Protein AF-A0A382L742-F1 (afdb_monomer)

Radius of gyration: 21.58 Å; Cα contacts (8 Å, |Δi|>4): 205; chains: 1; bounding box: 51×29×72 Å

pLDDT: mean 86.19, std 7.63, range [48.81, 93.75]

Foldseek 3Di:
DDFDKDKDKDKDKAFPVVVVVVLDQADAQFGWDDDDQQKTWGPFAQWPGKIKHWDWDQPDDRIIIIMIMIITTGLQPPCRVVVVVVCSVCVVVSHHDPPDDPDGDGNVNNHVVNVVVVVVVVVVVVVVVVVVVVVVVVVVD

Organism: NCBI:txid408172

Structure (mmCIF, N/CA/C/O backbone):
data_AF-A0A382L742-F1
#
_entry.id   AF-A0A382L742-F1
#
loop_
_atom_site.group_PDB
_atom_site.id
_atom_site.type_symbol
_atom_site.label_atom_id
_atom_site.label_alt_id
_atom_site.label_comp_id
_atom_site.label_asym_id
_atom_site.label_entity_id
_atom_site.label_seq_id
_atom_site.pdbx_PDB_ins_code
_atom_site.Cartn_x
_atom_site.Cartn_y
_atom_site.Cartn_z
_atom_site.occupancy
_atom_site.B_iso_or_equiv
_atom_site.auth_seq_id
_atom_site.auth_comp_id
_atom_site.auth_asym_id
_atom_site.auth_atom_id
_atom_site.pdbx_PDB_model_num
ATOM 1 N N . MET A 1 1 ? 16.560 -7.368 -6.809 1.00 48.81 1 MET A N 1
ATOM 2 C CA . MET A 1 1 ? 17.365 -7.467 -5.572 1.00 48.81 1 MET A CA 1
ATOM 3 C C . MET A 1 1 ? 16.936 -6.501 -4.445 1.00 48.81 1 MET A C 1
ATOM 5 O O . MET A 1 1 ? 17.645 -6.421 -3.457 1.00 48.81 1 MET A O 1
ATOM 9 N N . PHE A 1 2 ? 15.766 -5.830 -4.493 1.00 56.09 2 PHE A N 1
ATOM 10 C CA . PHE A 1 2 ? 15.355 -4.877 -3.431 1.00 56.09 2 PHE A CA 1
ATOM 11 C C . PHE A 1 2 ? 13.880 -4.991 -2.996 1.00 56.09 2 PHE A C 1
ATOM 13 O O . PHE A 1 2 ? 13.205 -3.991 -2.774 1.00 56.09 2 PHE A O 1
ATOM 20 N N . LYS A 1 3 ? 13.355 -6.212 -2.850 1.00 63.56 3 LYS A N 1
ATOM 21 C CA . LYS A 1 3 ? 12.044 -6.432 -2.216 1.00 63.56 3 LYS A CA 1
ATOM 22 C C . LYS A 1 3 ? 12.228 -6.574 -0.703 1.00 63.56 3 LYS A C 1
ATOM 24 O O . LYS A 1 3 ? 12.301 -7.689 -0.197 1.00 63.56 3 LYS A O 1
ATOM 29 N N . ARG A 1 4 ? 12.375 -5.453 0.006 1.00 77.69 4 ARG A N 1
ATOM 30 C CA . ARG A 1 4 ? 12.424 -5.438 1.478 1.00 77.69 4 ARG A CA 1
ATOM 31 C C . ARG A 1 4 ? 11.035 -5.181 2.042 1.00 77.69 4 ARG A C 1
ATOM 33 O O . ARG A 1 4 ? 10.328 -4.307 1.542 1.00 77.69 4 ARG A O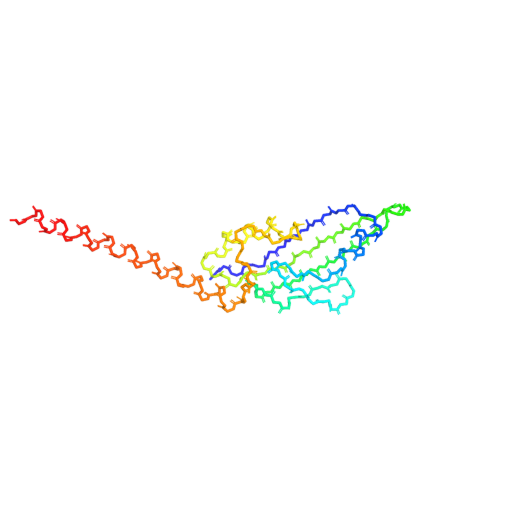 1
ATOM 40 N N . ASP A 1 5 ? 10.681 -5.935 3.075 1.00 86.19 5 ASP A N 1
ATOM 41 C CA . ASP A 1 5 ? 9.520 -5.604 3.893 1.00 86.19 5 ASP A CA 1
ATOM 42 C C . ASP A 1 5 ? 9.803 -4.316 4.647 1.00 86.19 5 ASP A C 1
ATOM 44 O O . ASP A 1 5 ? 10.901 -4.108 5.172 1.00 86.19 5 ASP A O 1
ATOM 48 N N . LYS A 1 6 ? 8.816 -3.429 4.650 1.00 88.56 6 LYS A N 1
ATOM 49 C CA . LYS A 1 6 ? 8.851 -2.197 5.418 1.00 88.56 6 LYS A CA 1
ATOM 50 C C . LYS A 1 6 ? 7.832 -2.276 6.527 1.00 88.56 6 LYS A C 1
ATOM 52 O O . LYS A 1 6 ? 6.724 -2.766 6.331 1.00 88.56 6 LYS A O 1
ATOM 57 N N . TYR A 1 7 ? 8.242 -1.754 7.670 1.00 91.25 7 TYR A N 1
ATOM 58 C CA . TYR A 1 7 ? 7.425 -1.681 8.859 1.00 91.25 7 TYR A CA 1
ATOM 59 C C . TYR A 1 7 ? 7.258 -0.220 9.265 1.00 91.25 7 TYR A C 1
ATOM 61 O O . TYR A 1 7 ? 8.231 0.537 9.291 1.00 91.25 7 TYR A O 1
ATOM 69 N N . LEU A 1 8 ? 6.028 0.180 9.561 1.00 92.06 8 LEU A N 1
ATOM 70 C CA . LEU A 1 8 ? 5.694 1.504 10.071 1.00 92.06 8 LEU A CA 1
ATOM 71 C C . LEU A 1 8 ? 4.771 1.341 11.274 1.00 92.06 8 LEU A C 1
ATOM 73 O O . LEU A 1 8 ? 3.773 0.632 11.200 1.00 92.06 8 LEU A O 1
ATOM 77 N N . LYS A 1 9 ? 5.092 2.020 12.372 1.00 92.62 9 LYS A N 1
ATOM 78 C CA . LYS A 1 9 ? 4.283 2.028 13.589 1.00 92.62 9 LYS A CA 1
ATOM 79 C C . LYS A 1 9 ? 3.878 3.456 13.909 1.00 92.62 9 LYS A C 1
ATOM 81 O O . LYS A 1 9 ? 4.729 4.341 13.953 1.00 92.62 9 LYS A O 1
ATOM 86 N N . ILE A 1 10 ? 2.591 3.670 14.134 1.00 92.25 10 ILE A N 1
ATOM 87 C CA . ILE A 1 10 ? 2.006 4.973 14.434 1.00 92.25 10 ILE A CA 1
ATOM 88 C C . ILE A 1 10 ? 1.221 4.830 15.730 1.00 92.25 10 ILE A C 1
ATOM 90 O O . ILE A 1 10 ? 0.477 3.872 15.901 1.00 92.25 10 ILE A O 1
ATOM 94 N N . THR A 1 11 ? 1.404 5.764 16.655 1.00 91.62 11 THR A N 1
ATOM 95 C CA . THR A 1 11 ? 0.605 5.829 17.884 1.00 91.62 11 THR A CA 1
ATOM 96 C C . THR A 1 11 ? -0.281 7.059 17.811 1.00 91.62 11 THR A C 1
ATOM 98 O O . THR A 1 11 ? 0.202 8.136 17.460 1.00 91.62 11 THR A O 1
ATOM 101 N N . LYS A 1 12 ? -1.565 6.890 18.108 1.00 88.25 12 LYS A N 1
ATOM 102 C CA . LYS A 1 12 ? -2.569 7.952 18.148 1.00 88.25 12 LYS A CA 1
ATOM 103 C C . LYS A 1 12 ? -3.404 7.794 19.408 1.00 88.25 12 LYS A C 1
ATOM 105 O O . LYS A 1 12 ? -3.587 6.681 19.893 1.00 88.25 12 LYS A O 1
ATOM 110 N N . THR A 1 13 ? -3.924 8.903 19.898 1.00 89.75 13 THR A N 1
ATOM 111 C CA . THR A 1 13 ? -4.927 8.915 20.958 1.00 89.75 13 THR A CA 1
ATOM 112 C C . THR A 1 13 ? -6.234 9.340 20.307 1.00 89.75 13 THR A C 1
ATOM 114 O O . THR A 1 13 ? -6.261 10.367 19.630 1.00 89.75 13 THR A O 1
ATOM 117 N N . LEU A 1 14 ? -7.260 8.501 20.409 1.00 88.75 14 LEU A N 1
ATOM 118 C CA . LEU A 1 14 ? -8.551 8.670 19.745 1.00 88.75 14 LEU A CA 1
ATOM 119 C C . LEU A 1 14 ? -9.678 8.454 20.753 1.00 88.75 14 LEU A C 1
ATOM 121 O O . LEU A 1 14 ? -9.524 7.702 21.713 1.00 88.75 14 LEU A O 1
ATOM 125 N N . ASP A 1 15 ? -10.802 9.102 20.505 1.00 89.31 15 ASP A N 1
ATOM 126 C CA . ASP A 1 15 ? -12.082 8.814 21.140 1.00 89.31 15 ASP A CA 1
ATOM 127 C C . ASP A 1 15 ? -12.710 7.527 20.570 1.00 89.31 15 ASP A C 1
ATOM 129 O O . ASP A 1 15 ? -12.180 6.896 19.647 1.00 89.31 15 ASP A O 1
ATOM 133 N N . ASP A 1 16 ? -13.836 7.099 21.140 1.00 85.31 16 ASP A N 1
ATOM 134 C CA . ASP A 1 16 ? -14.539 5.885 20.703 1.00 85.31 16 ASP A CA 1
ATOM 135 C C . ASP A 1 16 ? -15.049 5.992 19.254 1.00 85.31 16 ASP A C 1
ATOM 137 O O . ASP A 1 16 ? -14.984 5.020 18.496 1.00 85.31 16 ASP A O 1
ATOM 141 N N . GLU A 1 17 ? -15.489 7.183 18.836 1.00 87.06 17 GLU A N 1
ATOM 142 C CA . GLU A 1 17 ? -15.945 7.446 17.466 1.00 87.06 17 GLU A CA 1
ATOM 143 C C . GLU A 1 17 ? -14.777 7.401 16.468 1.00 87.06 17 GLU A C 1
ATOM 145 O O . GLU A 1 17 ? -14.844 6.711 15.444 1.00 87.06 17 GLU A O 1
ATOM 150 N N . GLY A 1 18 ? -13.650 8.039 16.795 1.00 84.38 18 GLY A N 1
ATOM 151 C CA . GLY A 1 18 ? -12.426 7.973 16.005 1.00 84.38 18 GLY A CA 1
ATOM 152 C C . GLY A 1 18 ? -11.851 6.560 15.921 1.00 84.38 18 GLY A C 1
ATOM 153 O O . GLY A 1 18 ? -11.327 6.171 14.871 1.00 84.38 18 GLY A O 1
ATOM 154 N N . LEU A 1 19 ? -11.980 5.756 16.982 1.00 86.38 19 LEU A N 1
ATOM 155 C CA . LEU A 1 19 ? -11.607 4.342 16.967 1.00 86.38 19 LEU A CA 1
ATOM 156 C C . LEU A 1 19 ? -12.510 3.527 16.029 1.00 86.38 19 LEU A C 1
ATOM 158 O O . LEU A 1 19 ? -11.998 2.704 15.264 1.00 86.38 19 LEU A O 1
ATOM 162 N N . ALA A 1 20 ? -13.825 3.758 16.057 1.00 86.88 20 ALA A N 1
ATOM 163 C CA . ALA A 1 20 ? -14.770 3.098 15.158 1.00 86.88 20 ALA A CA 1
ATOM 164 C C . ALA A 1 20 ? -14.462 3.422 13.687 1.00 86.88 20 ALA A C 1
ATOM 166 O O . ALA A 1 20 ? -14.309 2.506 12.878 1.00 86.88 20 ALA A O 1
ATOM 167 N N . ALA A 1 21 ? -14.227 4.697 13.362 1.00 87.69 21 ALA A N 1
ATOM 168 C CA . ALA A 1 21 ? -13.809 5.111 12.022 1.00 87.69 21 ALA A CA 1
ATOM 169 C C . ALA A 1 21 ? -12.464 4.481 11.610 1.00 87.69 21 ALA A C 1
ATOM 171 O O . ALA A 1 21 ? -12.246 4.135 10.445 1.00 87.69 21 ALA A O 1
ATOM 172 N N . LEU A 1 22 ? -11.531 4.290 12.551 1.00 87.25 22 LEU A N 1
ATOM 173 C CA . LEU A 1 22 ? -10.235 3.666 12.270 1.00 87.25 22 LEU A CA 1
ATOM 174 C C . LEU A 1 22 ? -10.335 2.169 11.939 1.00 87.25 22 LEU A C 1
ATOM 176 O O . LEU A 1 22 ? -9.510 1.652 11.168 1.00 87.25 22 LEU A O 1
ATOM 180 N N . ARG A 1 23 ? -11.343 1.494 12.497 1.00 88.31 23 ARG A N 1
ATOM 181 C CA . ARG A 1 23 ? -11.660 0.088 12.226 1.00 88.31 23 ARG A CA 1
ATOM 182 C C . ARG A 1 23 ? -12.331 -0.137 10.875 1.00 88.31 23 ARG A C 1
ATOM 184 O O . ARG A 1 23 ? -12.347 -1.259 10.379 1.00 88.31 23 ARG A O 1
ATOM 191 N N . GLU A 1 24 ? -12.826 0.908 10.222 1.00 89.69 24 GLU A N 1
ATOM 192 C CA . GLU A 1 24 ? -13.316 0.744 8.858 1.00 89.69 24 GLU A CA 1
ATOM 193 C C . GLU A 1 24 ? -12.167 0.354 7.907 1.00 89.69 24 GLU A C 1
ATOM 195 O O . GLU A 1 24 ? -11.067 0.934 7.993 1.00 89.69 24 GLU A O 1
ATOM 200 N N . PRO A 1 25 ? -12.388 -0.621 7.001 1.00 88.81 25 PRO A N 1
ATOM 201 C CA . PRO A 1 25 ? -11.414 -0.988 5.983 1.00 88.81 25 PRO A CA 1
ATOM 202 C C . PRO A 1 25 ? -11.069 0.215 5.110 1.00 88.81 25 PRO A C 1
ATOM 204 O O . PRO A 1 25 ? -11.946 0.949 4.648 1.00 88.81 25 PRO A O 1
ATOM 207 N N . ARG A 1 26 ? -9.779 0.429 4.852 1.00 87.56 26 ARG A N 1
ATOM 208 C CA . ARG A 1 26 ? -9.353 1.544 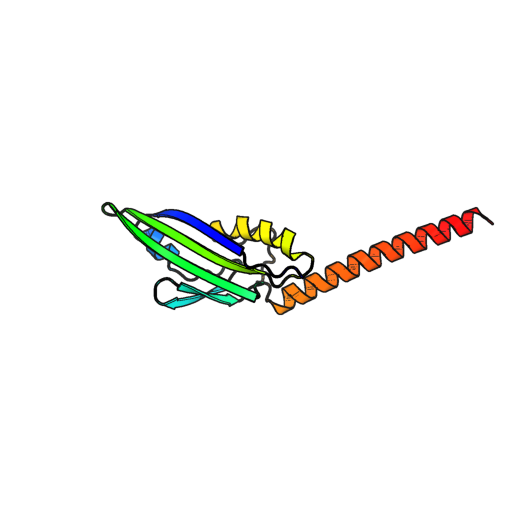4.000 1.00 87.56 26 ARG A CA 1
ATOM 209 C C . ARG A 1 26 ? -9.700 1.280 2.540 1.00 87.56 26 ARG A C 1
ATOM 211 O O . ARG A 1 26 ? -9.594 0.155 2.060 1.00 87.56 26 ARG A O 1
ATOM 218 N N . ASN A 1 27 ? -10.055 2.350 1.831 1.00 87.06 27 ASN A N 1
ATOM 219 C CA . ASN A 1 27 ? -10.297 2.344 0.389 1.00 87.06 27 ASN A CA 1
ATOM 220 C C . ASN A 1 27 ? -9.645 3.566 -0.290 1.00 87.06 27 ASN A C 1
ATOM 222 O O . ASN A 1 27 ? -10.255 4.254 -1.107 1.00 87.06 27 ASN A O 1
ATOM 226 N N . ASP A 1 28 ? -8.387 3.852 0.048 1.00 85.44 28 ASP A N 1
ATOM 227 C CA . ASP A 1 28 ? -7.622 4.998 -0.460 1.00 85.44 28 ASP A CA 1
ATOM 228 C C . ASP A 1 28 ? -6.568 4.554 -1.497 1.00 85.44 28 ASP A C 1
ATOM 230 O O . ASP A 1 28 ? -6.921 4.078 -2.578 1.00 85.44 28 ASP A O 1
ATOM 234 N N . LEU A 1 29 ? -5.279 4.669 -1.174 1.00 84.00 29 LEU A N 1
ATOM 235 C CA . LEU A 1 29 ? -4.164 4.079 -1.916 1.00 84.00 29 LEU A CA 1
ATOM 236 C C . LEU A 1 29 ? -4.189 2.548 -1.877 1.00 84.00 29 LEU A C 1
ATOM 238 O O . LEU A 1 29 ? -3.700 1.901 -2.802 1.00 84.00 29 LEU A O 1
ATOM 242 N N . VAL A 1 30 ? -4.754 1.984 -0.810 1.00 89.06 30 VAL A N 1
ATOM 243 C CA . VAL A 1 30 ? -4.918 0.545 -0.596 1.00 89.06 30 VAL A CA 1
ATOM 244 C C . VAL A 1 30 ? -6.399 0.275 -0.372 1.00 89.06 30 VAL A C 1
ATOM 246 O O . VAL A 1 30 ? -7.049 1.010 0.372 1.00 89.06 30 VAL A O 1
ATOM 249 N N . ALA A 1 31 ? -6.934 -0.758 -1.023 1.00 90.38 31 ALA A N 1
ATOM 250 C CA . ALA A 1 31 ? -8.135 -1.406 -0.514 1.00 90.38 31 ALA A CA 1
ATOM 251 C C . ALA A 1 31 ? -7.714 -2.495 0.453 1.00 90.38 31 ALA A C 1
ATOM 253 O O . ALA A 1 31 ? -6.919 -3.375 0.107 1.00 90.38 31 ALA A O 1
ATOM 254 N N . GLU A 1 32 ? -8.279 -2.423 1.642 1.00 92.56 32 GLU A N 1
ATOM 255 C CA . GLU A 1 32 ? -8.101 -3.410 2.685 1.00 92.56 32 GLU A CA 1
ATOM 256 C C . GLU A 1 32 ? -9.306 -4.337 2.761 1.00 92.56 32 GLU A C 1
ATOM 258 O O . GLU A 1 32 ? -10.448 -3.932 2.539 1.00 92.56 32 GLU A O 1
ATOM 263 N N . LYS A 1 33 ? -9.048 -5.578 3.157 1.00 92.12 33 LYS A N 1
ATOM 264 C CA . LYS A 1 33 ? -10.075 -6.510 3.606 1.00 92.12 33 LYS A CA 1
ATOM 265 C C . LYS A 1 33 ? -9.874 -6.771 5.092 1.00 92.12 33 LYS A C 1
ATOM 267 O O . LYS A 1 33 ? -8.761 -7.065 5.516 1.00 92.12 33 LYS A O 1
ATOM 272 N N . PHE A 1 34 ? -10.945 -6.683 5.874 1.00 92.06 34 PHE A N 1
ATOM 273 C CA . PHE A 1 34 ? -10.918 -7.099 7.273 1.00 92.06 34 PHE A CA 1
ATOM 274 C C . PHE A 1 34 ? -10.852 -8.628 7.362 1.00 92.06 34 PHE A C 1
ATOM 276 O O . PHE A 1 34 ? -11.648 -9.318 6.721 1.00 92.06 34 PHE A O 1
ATOM 283 N N . VAL A 1 35 ? -9.896 -9.144 8.135 1.00 89.44 35 VAL A N 1
ATOM 284 C CA . VAL A 1 35 ? -9.652 -10.592 8.279 1.00 89.44 35 VAL A CA 1
ATOM 285 C C . VAL A 1 35 ? -10.024 -11.098 9.677 1.00 89.44 35 VAL A C 1
ATOM 287 O O . VAL A 1 35 ? -10.313 -12.280 9.836 1.00 89.44 35 VAL A O 1
ATOM 290 N N . GLY A 1 36 ? -10.120 -10.205 10.666 1.00 86.31 36 GLY A N 1
ATOM 291 C CA . GLY A 1 36 ? -10.478 -10.527 12.052 1.00 86.31 36 GLY A CA 1
ATOM 292 C C . GLY A 1 36 ? -9.471 -9.949 13.043 1.00 86.31 36 GLY A C 1
ATOM 293 O O . GLY A 1 36 ? -8.371 -9.578 12.651 1.00 86.31 36 GLY A O 1
ATOM 294 N N . GLU A 1 37 ? -9.839 -9.853 14.324 1.00 86.81 37 GLU A N 1
ATOM 295 C CA . GLU A 1 37 ? -8.936 -9.399 15.404 1.00 86.81 37 GLU A CA 1
ATOM 296 C C . GLU A 1 37 ? -8.201 -8.075 15.113 1.00 86.81 37 GLU A C 1
ATOM 298 O O . GLU A 1 37 ? -7.004 -7.957 15.363 1.00 86.81 37 GLU A O 1
ATOM 303 N N . ASP A 1 38 ? -8.887 -7.078 14.541 1.00 89.44 38 ASP A N 1
ATOM 304 C CA . ASP A 1 38 ? -8.263 -5.792 14.187 1.00 89.44 38 ASP A CA 1
ATOM 305 C C . ASP A 1 38 ? -7.081 -5.918 13.180 1.00 89.44 38 ASP A C 1
ATOM 307 O O . ASP A 1 38 ? -6.230 -5.024 13.075 1.00 89.44 38 ASP A O 1
ATOM 311 N N . LYS A 1 39 ? -7.062 -7.004 12.386 1.00 91.62 39 LYS A N 1
ATOM 312 C CA . LYS A 1 39 ? -6.150 -7.238 11.254 1.00 91.62 39 LYS A CA 1
ATOM 313 C C . LYS A 1 39 ? -6.829 -6.993 9.910 1.00 91.62 39 LYS A C 1
ATOM 315 O O . LYS A 1 39 ? -7.965 -7.413 9.658 1.00 91.62 39 LYS A O 1
ATOM 320 N N . TYR A 1 40 ? -6.078 -6.354 9.022 1.00 92.62 40 TYR A N 1
ATOM 321 C CA . TYR A 1 40 ? -6.498 -5.975 7.682 1.00 92.62 40 TYR A CA 1
ATOM 322 C C . TYR A 1 40 ?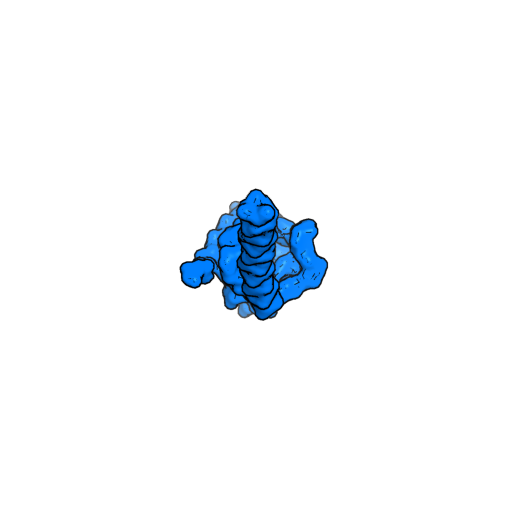 -5.435 -6.406 6.678 1.00 92.62 40 TYR A C 1
ATOM 324 O O . TYR A 1 40 ? -4.256 -6.084 6.833 1.00 92.62 40 TYR A O 1
ATOM 332 N N . GLU A 1 41 ? -5.857 -7.100 5.631 1.00 93.31 41 GLU A N 1
ATOM 333 C CA . GLU A 1 41 ? -4.980 -7.588 4.569 1.00 93.31 41 GLU A CA 1
ATOM 334 C C . GLU A 1 41 ? -5.193 -6.824 3.263 1.00 93.31 41 GLU A C 1
ATOM 336 O O . GLU A 1 41 ? -6.183 -6.108 3.074 1.00 93.31 41 GLU A O 1
ATOM 341 N N . LEU A 1 42 ? -4.243 -6.993 2.343 1.00 92.88 42 LEU A N 1
ATOM 342 C CA . LEU A 1 42 ? -4.326 -6.460 0.990 1.00 92.88 42 LEU A CA 1
ATOM 343 C C . LEU A 1 42 ? -5.528 -7.045 0.236 1.00 92.88 42 LEU A C 1
ATOM 345 O O . LEU A 1 42 ? -5.567 -8.244 -0.027 1.00 92.88 42 LEU A O 1
ATOM 349 N N . LEU A 1 43 ? -6.452 -6.188 -0.199 1.00 90.75 43 LEU A N 1
ATOM 350 C CA . LEU A 1 43 ? -7.444 -6.546 -1.214 1.00 90.75 43 LEU A CA 1
ATOM 351 C C . LEU A 1 43 ? -6.993 -6.091 -2.604 1.00 90.75 43 LEU A C 1
ATOM 353 O O . LEU A 1 43 ? -7.043 -6.864 -3.554 1.00 90.75 43 LEU A O 1
ATOM 357 N N . HIS A 1 44 ? -6.555 -4.835 -2.728 1.00 88.56 44 HIS A N 1
ATOM 358 C CA . HIS A 1 44 ? -6.082 -4.277 -3.997 1.00 88.56 44 HIS A CA 1
ATOM 359 C C . HIS A 1 44 ? -5.108 -3.120 -3.764 1.00 88.56 44 HIS A C 1
ATOM 361 O O . HIS A 1 44 ? -5.335 -2.271 -2.897 1.00 88.56 44 HIS A O 1
ATOM 367 N N . GLY A 1 45 ? -4.058 -3.027 -4.579 1.00 88.62 45 GLY A N 1
ATOM 368 C CA . GLY A 1 45 ? -3.107 -1.917 -4.547 1.00 88.62 45 GLY A CA 1
ATOM 369 C C . GLY A 1 45 ? -1.744 -2.271 -5.148 1.00 88.62 45 GLY A C 1
ATOM 370 O O . GLY A 1 45 ? -1.498 -3.423 -5.491 1.00 88.62 45 GLY A O 1
ATOM 371 N N . PRO A 1 46 ? -0.809 -1.307 -5.218 1.00 86.50 46 PRO A N 1
ATOM 372 C CA . PRO A 1 46 ? 0.506 -1.480 -5.850 1.00 86.50 46 PRO A CA 1
ATOM 373 C C . PRO A 1 46 ? 1.507 -2.295 -4.999 1.00 86.50 46 PRO A C 1
ATOM 375 O O . PRO A 1 46 ? 2.731 -2.142 -5.117 1.00 86.50 46 PRO A O 1
ATOM 378 N N . PHE A 1 47 ? 1.002 -3.137 -4.101 1.00 89.75 47 PHE A N 1
ATOM 379 C CA . PHE A 1 47 ? 1.761 -3.880 -3.103 1.00 89.75 47 PHE A CA 1
ATOM 380 C C . PHE A 1 47 ? 1.749 -5.370 -3.440 1.00 89.75 47 PHE A C 1
ATOM 382 O O . PHE A 1 47 ? 0.768 -5.883 -3.951 1.00 89.75 47 PHE A O 1
ATOM 389 N N . SER A 1 48 ? 2.831 -6.068 -3.104 1.00 87.94 48 SER A N 1
AT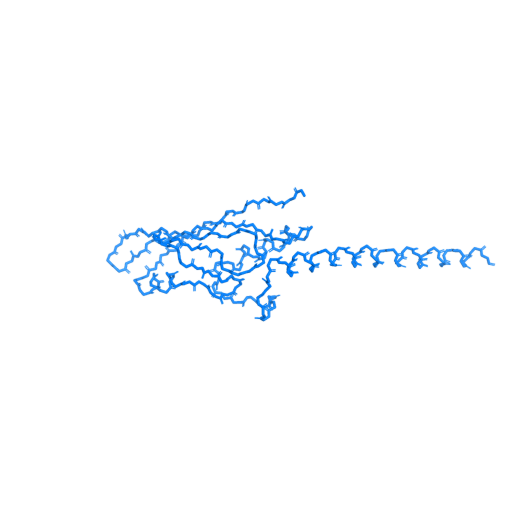OM 390 C CA . SER A 1 48 ? 2.896 -7.541 -3.166 1.00 87.94 48 SER A CA 1
ATOM 391 C C . SER A 1 48 ? 2.486 -8.164 -1.841 1.00 87.94 48 SER A C 1
ATOM 393 O O . SER A 1 48 ? 2.062 -9.312 -1.787 1.00 87.94 48 SER A O 1
ATOM 395 N N . LYS A 1 49 ? 2.682 -7.421 -0.7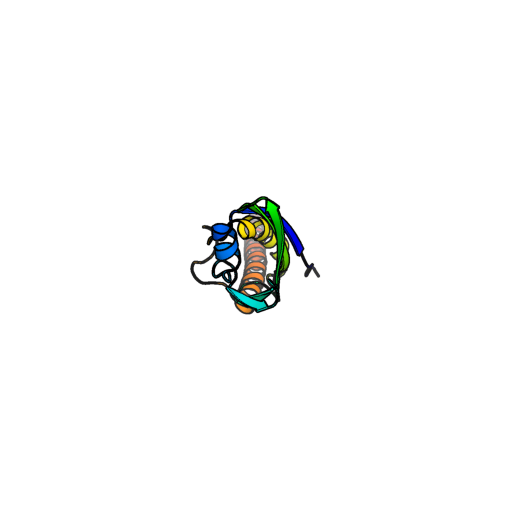49 1.00 89.25 49 LYS A N 1
ATOM 396 C CA . LYS A 1 49 ? 2.237 -7.772 0.595 1.00 89.25 49 LYS A CA 1
ATOM 397 C C . LYS A 1 49 ? 1.815 -6.499 1.303 1.00 89.25 49 LYS A C 1
ATOM 399 O O . LYS A 1 49 ? 2.516 -5.489 1.208 1.00 89.25 49 LYS A O 1
ATOM 404 N N . TYR A 1 50 ? 0.701 -6.560 2.009 1.00 92.50 50 TYR A N 1
ATOM 405 C CA . TYR A 1 50 ? 0.249 -5.499 2.889 1.00 92.50 50 TYR A CA 1
ATOM 406 C C . TYR A 1 50 ? -0.556 -6.117 4.024 1.00 92.50 50 TYR A C 1
ATOM 408 O O . TYR A 1 50 ? -1.463 -6.911 3.780 1.00 92.50 50 TYR A O 1
ATOM 416 N N . GLU A 1 51 ? -0.211 -5.726 5.240 1.00 92.81 51 GLU A N 1
ATOM 417 C CA . GLU A 1 51 ? -0.899 -6.092 6.463 1.00 92.81 51 GLU A CA 1
ATOM 418 C C . GLU A 1 51 ? -0.928 -4.868 7.380 1.00 92.81 51 GLU A C 1
ATOM 420 O O . GLU A 1 51 ? 0.096 -4.204 7.597 1.00 92.81 51 GLU A O 1
ATOM 425 N N . ARG A 1 52 ? -2.107 -4.562 7.912 1.00 93.75 52 ARG A N 1
ATOM 426 C CA . ARG A 1 52 ? -2.311 -3.554 8.949 1.00 93.75 52 ARG A CA 1
ATOM 427 C C . ARG A 1 52 ? -2.889 -4.234 10.179 1.00 93.75 52 ARG A C 1
ATOM 429 O O . ARG A 1 52 ? -3.865 -4.968 10.085 1.00 93.75 52 ARG A O 1
ATOM 436 N N . HIS A 1 53 ? -2.306 -3.941 11.331 1.00 93.25 53 HIS A N 1
ATOM 437 C CA . HIS A 1 53 ? -2.769 -4.401 12.631 1.00 93.25 53 HIS A CA 1
ATOM 438 C C . HIS A 1 53 ? -3.066 -3.193 13.513 1.00 93.25 53 HIS A C 1
ATOM 440 O O . HIS A 1 53 ? -2.247 -2.271 13.601 1.00 93.25 53 HIS A O 1
ATOM 446 N N . ILE A 1 54 ? -4.209 -3.203 14.193 1.00 92.00 54 ILE A N 1
ATOM 447 C CA . ILE A 1 54 ? -4.580 -2.172 15.161 1.00 92.00 54 ILE A CA 1
ATOM 448 C C . ILE A 1 54 ? -4.530 -2.786 16.560 1.00 92.00 54 ILE A C 1
ATOM 450 O O . ILE A 1 54 ? -5.150 -3.805 16.837 1.00 92.00 54 ILE A O 1
ATOM 454 N N . SER A 1 55 ? -3.756 -2.183 17.455 1.00 89.94 55 SER A N 1
ATOM 455 C CA . SER A 1 55 ? -3.737 -2.548 18.871 1.00 89.94 55 SER A CA 1
ATOM 456 C C . SER A 1 55 ? -4.309 -1.402 19.687 1.00 89.94 55 SER A C 1
ATOM 458 O O . SER A 1 55 ? -3.747 -0.306 19.696 1.00 89.94 55 SER A O 1
ATOM 460 N N . VAL A 1 56 ? -5.412 -1.660 20.381 1.00 89.69 56 VAL A N 1
ATOM 461 C CA . VAL A 1 56 ? -6.107 -0.670 21.208 1.00 89.69 56 VAL A CA 1
ATOM 462 C C . VAL A 1 56 ? -5.755 -0.899 22.673 1.00 89.69 56 VAL A C 1
ATOM 464 O O . VAL A 1 56 ? -5.753 -2.035 23.149 1.00 89.69 56 VAL A O 1
ATOM 467 N N . ARG A 1 57 ? -5.434 0.176 23.391 1.00 87.38 57 ARG A N 1
ATOM 468 C CA . ARG A 1 57 ? -5.301 0.187 24.849 1.00 87.38 57 ARG A CA 1
ATOM 469 C C . ARG A 1 57 ? -6.154 1.317 25.405 1.00 87.38 57 ARG A C 1
ATOM 471 O O . ARG A 1 57 ? -5.945 2.466 25.031 1.00 87.38 57 ARG A O 1
ATOM 478 N N . ASN A 1 58 ? -7.071 0.996 26.305 1.00 84.00 58 ASN A N 1
ATOM 479 C CA . ASN A 1 58 ? -7.895 2.004 26.964 1.00 84.00 58 ASN A CA 1
ATOM 480 C C . ASN A 1 58 ? -7.028 2.716 28.012 1.00 84.00 58 ASN A C 1
ATOM 482 O O . ASN A 1 58 ? -6.423 2.049 28.853 1.00 84.00 58 ASN A O 1
ATOM 486 N N . GLU A 1 59 ? -6.906 4.040 27.917 1.00 80.75 59 GLU A N 1
ATOM 487 C CA . GLU A 1 59 ? -6.051 4.846 28.805 1.00 80.75 59 GLU A CA 1
ATOM 488 C C . GLU A 1 59 ? -6.897 5.580 29.856 1.00 80.75 59 GLU A C 1
ATOM 490 O O . GLU A 1 59 ? -6.528 5.604 31.029 1.00 80.75 59 GLU A O 1
ATOM 495 N N . SER A 1 60 ? -8.071 6.088 29.467 1.00 78.56 60 SER A N 1
ATOM 496 C CA . SER A 1 60 ? -9.069 6.673 30.371 1.00 78.56 60 SER A CA 1
ATOM 497 C C . SER A 1 60 ? -10.480 6.583 29.774 1.00 78.56 60 SER A C 1
ATOM 499 O O . SER A 1 60 ? -10.651 6.143 28.639 1.00 78.56 60 SER 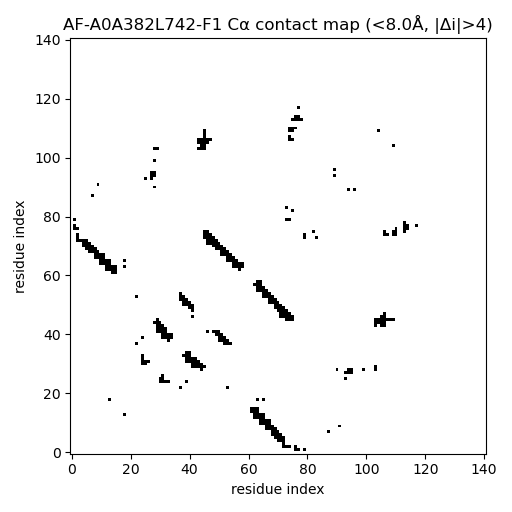A O 1
ATOM 501 N N . GLU A 1 61 ? -11.503 6.983 30.533 1.00 76.62 61 GLU A N 1
ATOM 502 C CA . GLU A 1 61 ? -12.901 6.988 30.078 1.00 76.62 61 GLU A CA 1
ATOM 503 C C . GLU A 1 61 ? -13.053 7.838 28.801 1.00 76.62 61 GLU A C 1
ATOM 505 O O . GLU A 1 61 ? -12.717 9.022 28.791 1.00 76.62 61 GLU A O 1
ATOM 510 N N . GLY A 1 62 ? -13.465 7.204 27.697 1.00 74.38 62 GLY A N 1
ATOM 511 C CA . GLY A 1 62 ? -13.614 7.838 26.381 1.00 74.38 62 GLY A CA 1
ATOM 512 C C . GLY A 1 62 ? -12.311 8.152 25.630 1.00 74.38 62 GLY A C 1
ATOM 513 O O . GLY A 1 62 ? -12.370 8.793 24.582 1.00 74.38 62 GLY A O 1
ATOM 514 N N . VAL A 1 63 ? -11.139 7.727 26.126 1.00 84.81 63 VAL A N 1
ATOM 515 C CA . VAL A 1 63 ? -9.839 7.973 25.475 1.00 84.81 63 VAL A CA 1
ATOM 516 C C . VAL A 1 63 ? -9.060 6.672 25.301 1.00 84.81 63 VAL A C 1
ATOM 518 O O . VAL A 1 63 ? -8.581 6.045 26.254 1.00 84.81 63 VAL A O 1
ATOM 521 N N . ASN A 1 64 ? -8.864 6.306 24.038 1.00 86.12 64 ASN A N 1
ATOM 522 C CA . ASN A 1 64 ? -8.183 5.094 23.622 1.00 86.12 64 ASN A CA 1
ATOM 523 C C . ASN A 1 64 ? -6.833 5.423 22.993 1.00 86.12 64 ASN A C 1
ATOM 525 O O . ASN A 1 64 ? -6.719 6.183 22.027 1.00 86.12 64 ASN A O 1
ATOM 529 N N . ARG A 1 65 ? -5.784 4.777 23.494 1.00 89.25 65 ARG A N 1
ATOM 530 C CA . ARG A 1 65 ? -4.464 4.803 22.881 1.00 89.25 65 ARG A CA 1
ATOM 531 C C . ARG A 1 65 ? -4.369 3.697 21.845 1.00 89.25 65 ARG A C 1
ATOM 533 O O . ARG A 1 65 ? -4.316 2.509 22.166 1.00 89.25 65 ARG A O 1
ATOM 540 N N . VAL A 1 66 ? -4.312 4.099 20.586 1.00 90.50 66 VAL A N 1
ATOM 541 C CA . VAL A 1 66 ? -4.311 3.202 19.438 1.00 90.50 66 VAL A CA 1
ATOM 542 C C . VAL A 1 66 ? -2.929 3.156 18.807 1.00 90.50 66 VAL A C 1
ATOM 544 O O . VAL A 1 66 ? -2.317 4.178 18.495 1.00 90.50 66 VAL A O 1
ATOM 547 N N . VAL A 1 67 ? -2.429 1.945 18.606 1.00 92.06 67 VAL A N 1
ATOM 548 C CA . VAL A 1 67 ? -1.174 1.676 17.915 1.00 92.06 67 VAL A CA 1
ATOM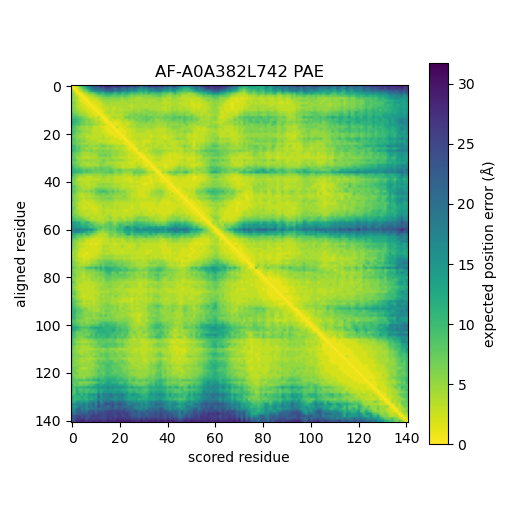 549 C C . VAL A 1 67 ? -1.499 0.992 16.595 1.00 92.06 67 VAL A C 1
ATOM 551 O O . VAL A 1 67 ? -1.938 -0.154 16.575 1.00 92.06 67 VAL A O 1
ATOM 554 N N . GLU A 1 68 ? -1.270 1.696 15.492 1.00 91.75 68 GLU A N 1
ATOM 555 C CA . GLU A 1 68 ? -1.385 1.150 14.143 1.00 91.75 68 GLU A CA 1
ATOM 556 C C . GLU A 1 68 ? -0.015 0.660 13.669 1.00 91.75 68 GLU A C 1
ATOM 558 O O . GLU A 1 68 ? 0.960 1.419 13.631 1.00 91.75 68 GLU A O 1
ATOM 563 N N . SER A 1 69 ? 0.060 -0.606 13.279 1.00 92.94 69 SER A N 1
ATOM 564 C CA . SER A 1 69 ? 1.251 -1.235 12.719 1.00 92.94 69 SER A CA 1
ATOM 565 C C . SER A 1 69 ? 0.989 -1.636 11.275 1.00 92.94 69 SER A C 1
ATOM 567 O O . SER A 1 69 ? 0.007 -2.307 10.985 1.00 92.94 69 SER A O 1
ATOM 569 N N . PHE A 1 70 ? 1.883 -1.240 10.377 1.00 92.75 70 PHE A N 1
ATOM 570 C CA . PHE A 1 70 ? 1.802 -1.514 8.949 1.00 92.75 70 PHE A CA 1
ATOM 571 C C . PHE A 1 70 ? 3.029 -2.304 8.517 1.00 92.75 70 PHE A C 1
ATOM 573 O O . PHE A 1 70 ? 4.151 -1.814 8.658 1.00 92.75 70 PHE A O 1
ATOM 580 N N . SER A 1 71 ? 2.809 -3.469 7.926 1.00 92.00 71 SER A N 1
ATOM 581 C CA . SER A 1 71 ? 3.829 -4.290 7.281 1.00 92.00 71 SER A CA 1
ATOM 582 C C . SER A 1 71 ? 3.515 -4.358 5.797 1.00 92.00 71 SER A C 1
ATOM 584 O O . SER A 1 71 ? 2.435 -4.788 5.407 1.00 92.00 71 SER A O 1
ATOM 586 N N . TRP A 1 72 ? 4.424 -3.909 4.940 1.00 91.81 72 TRP A N 1
ATOM 587 C CA . TRP A 1 72 ? 4.123 -3.832 3.513 1.00 91.81 72 TRP A CA 1
ATOM 588 C C . TRP A 1 72 ? 5.349 -3.972 2.624 1.00 91.81 72 TRP A C 1
ATOM 590 O O . TRP A 1 72 ? 6.486 -3.692 3.011 1.00 91.81 72 TRP A O 1
ATOM 600 N N . ARG A 1 73 ? 5.095 -4.386 1.384 1.00 89.69 73 ARG A N 1
ATOM 601 C CA . ARG A 1 73 ? 6.100 -4.588 0.347 1.00 89.69 73 AR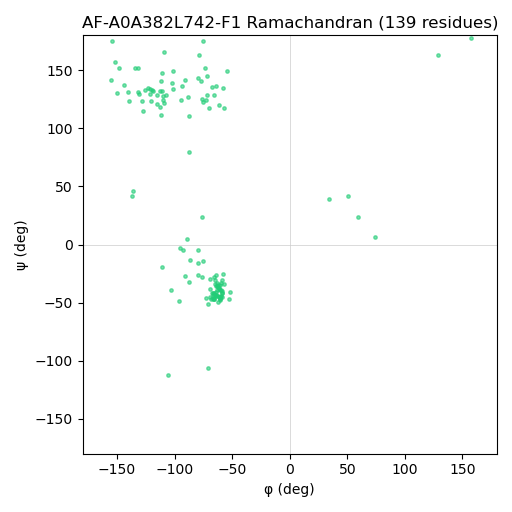G A CA 1
ATOM 602 C C . ARG A 1 73 ? 5.576 -4.100 -0.989 1.00 89.69 73 ARG A C 1
ATOM 604 O O . ARG A 1 73 ? 4.551 -4.569 -1.474 1.00 89.69 73 ARG A O 1
ATOM 611 N N . LEU A 1 74 ? 6.312 -3.189 -1.611 1.00 89.06 74 LEU A N 1
ATOM 612 C CA . LEU A 1 74 ? 5.927 -2.613 -2.894 1.00 89.06 74 LEU A CA 1
ATOM 613 C C . LEU A 1 74 ? 6.266 -3.547 -4.064 1.00 89.06 74 LEU A C 1
ATOM 615 O O . LEU A 1 74 ? 7.309 -4.206 -4.046 1.00 89.06 74 LEU A O 1
ATOM 619 N N . SER A 1 75 ? 5.411 -3.578 -5.088 1.00 87.38 75 SER A N 1
ATOM 620 C CA . SER A 1 75 ? 5.635 -4.389 -6.300 1.00 87.38 75 SER A CA 1
ATOM 621 C C . SER A 1 75 ? 6.350 -3.645 -7.425 1.00 87.38 75 SER A C 1
ATOM 623 O O . SER A 1 75 ? 6.723 -4.252 -8.430 1.00 87.38 75 SER A O 1
ATOM 625 N N . ILE A 1 76 ? 6.607 -2.350 -7.234 1.00 85.06 76 ILE A N 1
ATOM 626 C CA . ILE A 1 76 ? 7.389 -1.527 -8.157 1.00 85.06 76 ILE A CA 1
ATOM 627 C C . ILE A 1 76 ? 8.874 -1.924 -8.043 1.00 85.06 76 ILE A C 1
ATOM 629 O O . ILE A 1 76 ? 9.408 -1.887 -6.934 1.00 85.06 76 ILE A O 1
ATOM 633 N N . PRO A 1 77 ? 9.550 -2.303 -9.146 1.00 80.75 77 PRO A N 1
ATOM 634 C CA . PRO A 1 77 ? 10.927 -2.798 -9.126 1.00 80.75 77 PRO A CA 1
ATOM 635 C C . PRO A 1 77 ? 11.965 -1.701 -8.808 1.00 80.75 77 PRO A C 1
ATOM 637 O O . PRO A 1 77 ? 12.098 -1.301 -7.656 1.00 80.75 77 PRO A O 1
ATOM 640 N N . PHE A 1 78 ? 12.742 -1.222 -9.782 1.00 80.88 78 PHE A N 1
ATOM 641 C CA . PHE A 1 78 ? 13.899 -0.339 -9.548 1.00 80.88 78 PHE A CA 1
ATOM 642 C C . PHE A 1 78 ? 13.529 0.977 -8.845 1.00 80.88 78 PHE A C 1
ATOM 644 O O . PHE A 1 78 ? 14.260 1.464 -7.987 1.00 80.88 78 PHE A O 1
ATOM 651 N N . TRP A 1 79 ? 12.333 1.488 -9.128 1.00 84.06 79 TRP A N 1
ATOM 652 C CA . TRP A 1 79 ? 11.793 2.712 -8.537 1.00 84.06 79 TRP A CA 1
ATOM 653 C C . TRP A 1 79 ? 11.218 2.527 -7.127 1.00 84.06 79 TRP A C 1
ATOM 655 O O . TRP A 1 79 ? 10.817 3.500 -6.485 1.00 84.06 79 TRP A O 1
ATOM 665 N N . GLY A 1 80 ? 11.168 1.291 -6.621 1.00 82.62 80 GLY A N 1
ATOM 666 C CA . GLY A 1 80 ? 10.485 0.958 -5.377 1.00 82.62 80 GLY A CA 1
ATOM 667 C C . GLY A 1 80 ? 11.004 1.724 -4.161 1.00 82.62 80 GLY A C 1
ATOM 668 O O . GLY A 1 80 ? 10.221 2.033 -3.270 1.00 82.62 80 GLY A O 1
ATOM 669 N N . ILE A 1 81 ? 12.287 2.100 -4.126 1.00 84.81 81 ILE A N 1
ATOM 670 C CA . ILE A 1 81 ? 12.861 2.840 -2.992 1.00 84.81 81 ILE A CA 1
ATOM 671 C C . ILE A 1 81 ? 12.275 4.256 -2.861 1.00 84.81 81 ILE A C 1
ATOM 673 O O . ILE A 1 81 ? 11.915 4.660 -1.753 1.00 84.81 81 ILE A O 1
ATOM 677 N N . PHE A 1 82 ? 12.089 4.956 -3.985 1.00 85.81 82 PHE A N 1
ATOM 678 C CA . PHE A 1 82 ? 11.542 6.313 -4.041 1.00 85.81 82 PHE A CA 1
ATOM 679 C C . PHE A 1 82 ? 10.052 6.320 -3.710 1.00 85.81 82 PHE A C 1
ATOM 681 O O . PHE A 1 82 ? 9.608 7.021 -2.798 1.00 85.81 82 PHE A O 1
ATOM 688 N N . PHE A 1 83 ? 9.280 5.466 -4.387 1.00 85.19 83 PHE A N 1
ATOM 689 C CA . PHE A 1 83 ? 7.841 5.363 -4.143 1.00 85.19 83 PHE A CA 1
ATOM 690 C C . PHE A 1 83 ? 7.528 4.882 -2.733 1.00 85.19 83 PHE A C 1
ATOM 692 O O . PHE A 1 83 ? 6.555 5.314 -2.122 1.00 85.19 83 PHE A O 1
ATOM 699 N N . SER A 1 84 ? 8.381 4.032 -2.171 1.00 86.69 84 SER A N 1
ATOM 700 C CA . SER A 1 84 ? 8.200 3.555 -0.813 1.00 86.69 84 SER A CA 1
ATOM 701 C C . SER A 1 84 ? 8.317 4.679 0.232 1.00 86.69 84 SER A C 1
ATOM 703 O O . SER A 1 84 ? 7.589 4.676 1.224 1.00 86.69 84 SER A O 1
ATOM 705 N N . PHE A 1 85 ? 9.163 5.686 0.013 1.00 87.81 85 PHE A N 1
ATOM 706 C CA . PHE A 1 85 ? 9.186 6.865 0.883 1.00 87.81 85 PHE A CA 1
ATOM 707 C C . PHE A 1 85 ? 7.880 7.675 0.787 1.00 87.81 85 PHE A C 1
ATOM 709 O O . PHE A 1 85 ? 7.273 7.995 1.811 1.00 87.81 85 PHE A O 1
ATOM 716 N N . LEU A 1 86 ? 7.405 7.943 -0.434 1.00 87.94 86 LEU A N 1
ATOM 717 C CA . LEU A 1 86 ? 6.155 8.680 -0.669 1.00 87.94 86 LEU A CA 1
ATOM 718 C C . LEU A 1 86 ? 4.947 7.977 -0.038 1.00 87.94 86 LEU A C 1
ATOM 720 O O . LEU A 1 86 ? 4.137 8.612 0.640 1.00 87.94 86 LEU A O 1
ATOM 724 N N . ILE A 1 87 ? 4.867 6.657 -0.201 1.00 88.44 87 ILE A N 1
ATOM 725 C CA . ILE A 1 87 ? 3.815 5.819 0.380 1.00 88.44 87 ILE A CA 1
ATOM 726 C C . ILE A 1 87 ? 3.893 5.820 1.904 1.00 88.44 87 ILE A C 1
ATOM 728 O O . ILE A 1 87 ? 2.870 6.010 2.554 1.00 88.44 87 ILE A O 1
ATOM 732 N N . GLY A 1 88 ? 5.087 5.685 2.490 1.00 86.94 88 GLY A N 1
ATOM 733 C CA . GLY A 1 88 ? 5.265 5.753 3.944 1.00 86.94 88 GLY A CA 1
ATOM 734 C C . GLY A 1 88 ? 4.745 7.062 4.549 1.00 86.94 88 GLY A C 1
ATOM 735 O O . GLY A 1 88 ? 4.184 7.052 5.641 1.00 86.94 88 GLY A O 1
ATOM 736 N N . LYS A 1 89 ? 4.854 8.178 3.816 1.00 87.31 89 LYS A N 1
ATOM 737 C CA . LYS A 1 89 ? 4.316 9.487 4.221 1.00 87.31 89 LYS A CA 1
ATOM 738 C C . LYS A 1 89 ? 2.809 9.636 3.976 1.00 87.31 89 LYS A C 1
ATOM 740 O O . LYS A 1 89 ? 2.160 10.430 4.657 1.00 87.31 89 LYS A O 1
ATOM 745 N N . ALA A 1 90 ? 2.251 8.901 3.016 1.00 87.81 90 ALA A N 1
ATOM 746 C CA . ALA A 1 90 ? 0.830 8.950 2.676 1.00 87.81 90 ALA A CA 1
ATOM 747 C C . ALA A 1 90 ? -0.027 7.979 3.509 1.00 87.81 90 ALA A C 1
ATOM 749 O O . ALA A 1 90 ? -1.160 8.312 3.850 1.00 87.81 90 ALA A O 1
ATOM 750 N N . LEU A 1 91 ? 0.519 6.823 3.908 1.00 86.31 91 LEU A N 1
ATOM 751 C CA . LEU A 1 91 ? -0.169 5.818 4.728 1.00 86.31 91 LEU A CA 1
ATOM 752 C C . LEU A 1 91 ? -0.800 6.390 6.013 1.00 86.31 91 LEU A C 1
ATOM 754 O O . LEU A 1 91 ? -1.938 6.023 6.297 1.00 86.31 91 LEU A O 1
ATOM 758 N N . PRO A 1 92 ? -0.177 7.315 6.767 1.00 86.00 92 PRO A N 1
ATOM 759 C CA . PRO A 1 92 ? -0.816 7.919 7.937 1.00 86.00 92 PRO A CA 1
ATOM 760 C C . PRO A 1 92 ? -2.066 8.758 7.625 1.00 86.00 92 PRO A C 1
ATOM 762 O O . PRO A 1 92 ? -2.915 8.913 8.500 1.00 86.00 92 PRO A O 1
ATOM 765 N N . LYS A 1 93 ? -2.173 9.323 6.412 1.00 83.94 93 LYS A N 1
ATOM 766 C CA . LYS A 1 93 ? -3.103 10.417 6.086 1.00 83.94 93 LYS A CA 1
ATOM 767 C C . LYS A 1 93 ? -4.493 9.983 5.602 1.00 83.94 93 LYS A C 1
ATOM 769 O O . LYS A 1 93 ? -5.254 10.867 5.228 1.00 83.94 93 LYS A O 1
ATOM 774 N N . ARG A 1 94 ? -4.821 8.679 5.594 1.00 83.81 94 ARG A N 1
ATOM 775 C CA . ARG A 1 94 ? -6.134 8.092 5.200 1.00 83.81 94 ARG A CA 1
ATOM 776 C C . ARG A 1 94 ? -6.872 8.829 4.062 1.00 83.81 94 ARG A C 1
ATOM 778 O O . ARG A 1 94 ? -8.081 9.005 4.097 1.00 83.81 94 ARG A O 1
ATOM 785 N N . SER A 1 95 ? -6.131 9.298 3.062 1.00 83.50 95 SER A N 1
ATOM 786 C CA . SER A 1 95 ? -6.638 10.123 1.965 1.00 83.50 95 SER A CA 1
ATOM 787 C C . SER A 1 95 ? -5.839 9.839 0.702 1.00 83.50 95 SER A C 1
ATOM 789 O O . SER A 1 95 ? -4.667 9.452 0.764 1.00 83.50 95 SER A O 1
ATOM 791 N N . LYS A 1 96 ? -6.477 10.021 -0.459 1.00 83.50 96 LYS A N 1
ATOM 792 C CA . LYS A 1 96 ? -5.796 9.912 -1.750 1.00 83.50 96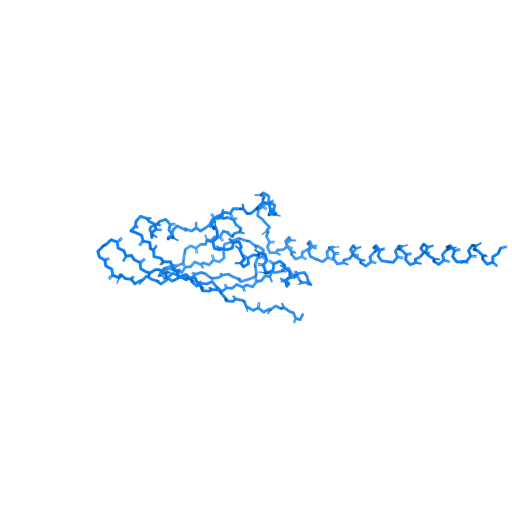 LYS A CA 1
ATOM 793 C C . LYS A 1 96 ? -4.842 11.106 -1.902 1.00 83.50 96 LYS A C 1
ATOM 795 O O . LYS A 1 96 ? -5.306 12.246 -1.898 1.00 83.50 96 LYS A O 1
ATOM 800 N N . PRO A 1 97 ? -3.520 10.890 -2.006 1.00 84.81 97 PRO A N 1
ATOM 801 C CA . PRO A 1 97 ? -2.592 11.988 -2.210 1.00 84.81 97 PRO A CA 1
ATOM 802 C C . PRO A 1 97 ? -2.698 12.515 -3.644 1.00 84.81 97 PRO A C 1
ATOM 804 O O . PRO A 1 97 ? -2.975 11.757 -4.569 1.00 84.81 97 PRO A O 1
ATOM 807 N N . TRP A 1 98 ? -2.390 13.798 -3.832 1.00 85.75 98 TRP A N 1
ATOM 808 C CA . TRP A 1 98 ? -2.492 14.496 -5.123 1.00 85.75 98 TRP A CA 1
ATOM 809 C C . TRP A 1 98 ? -1.657 13.877 -6.258 1.00 85.75 98 TRP A C 1
ATOM 811 O O . TRP A 1 98 ? -1.978 14.062 -7.424 1.00 85.75 98 TRP A O 1
ATOM 821 N N . TRP A 1 99 ? -0.581 13.160 -5.921 1.00 84.12 99 TRP A N 1
ATOM 822 C CA . TRP A 1 99 ? 0.307 12.509 -6.888 1.00 84.12 99 TRP A CA 1
ATOM 823 C C . TRP A 1 99 ? -0.164 11.109 -7.300 1.00 84.12 99 TRP A C 1
ATOM 825 O O . TRP A 1 99 ? 0.383 10.536 -8.241 1.00 84.12 99 TRP A O 1
ATOM 835 N N . SER A 1 100 ? -1.120 10.517 -6.577 1.00 82.44 100 SER A N 1
ATOM 836 C CA . SER A 1 100 ? -1.641 9.198 -6.931 1.00 82.44 100 SER A CA 1
ATOM 837 C C . SER A 1 100 ? -2.609 9.321 -8.101 1.00 82.44 100 SER A C 1
ATOM 839 O O . SER A 1 100 ? -3.441 10.230 -8.096 1.00 82.44 100 SER A O 1
ATOM 841 N N . PRO A 1 101 ? -2.587 8.373 -9.053 1.00 80.56 101 PRO A N 1
ATOM 842 C CA . PRO A 1 101 ? -3.641 8.272 -10.048 1.00 80.56 101 PRO A CA 1
ATOM 843 C C . PRO A 1 101 ? -5.026 8.166 -9.377 1.00 80.56 101 PRO A C 1
ATOM 845 O O . PRO A 1 101 ? -5.127 7.634 -8.262 1.00 80.56 101 PRO A O 1
ATOM 848 N N . PRO A 1 102 ? -6.089 8.675 -10.030 1.00 78.50 102 PRO A N 1
ATOM 849 C CA . PRO A 1 102 ? -7.448 8.636 -9.489 1.00 78.50 102 PRO A CA 1
ATOM 850 C C . PRO A 1 102 ? -7.962 7.200 -9.327 1.00 78.50 102 PRO A C 1
ATOM 852 O O . PRO A 1 102 ? -8.653 6.904 -8.340 1.00 78.50 102 PRO A O 1
ATOM 855 N N . ASP A 1 103 ? -7.572 6.329 -10.264 1.00 83.19 103 ASP A N 1
ATOM 856 C CA . ASP A 1 103 ? -7.802 4.891 -10.208 1.00 83.19 103 ASP A CA 1
ATOM 857 C C . ASP A 1 103 ? -6.630 4.160 -9.538 1.00 83.19 103 ASP A C 1
ATOM 859 O O . ASP A 1 103 ? -5.460 4.529 -9.692 1.00 83.19 103 ASP A O 1
ATOM 863 N N . ARG A 1 104 ? -6.935 3.132 -8.745 1.00 85.38 104 ARG A N 1
ATOM 864 C CA . ARG A 1 104 ? -5.925 2.455 -7.928 1.00 85.38 104 ARG A CA 1
ATOM 865 C C . ARG A 1 104 ? -5.078 1.543 -8.805 1.00 85.38 104 ARG A C 1
ATOM 867 O O . ARG A 1 104 ? -5.581 0.619 -9.430 1.00 85.38 104 ARG A O 1
ATOM 874 N N . LEU A 1 105 ? -3.763 1.736 -8.759 1.00 83.62 105 LEU A N 1
ATOM 875 C CA . LEU A 1 105 ? -2.831 0.830 -9.423 1.00 83.62 105 LEU A CA 1
ATOM 876 C C . LEU A 1 105 ? -2.870 -0.559 -8.778 1.00 83.62 105 LEU A C 1
ATOM 878 O O . LEU A 1 105 ? -2.717 -0.688 -7.564 1.00 83.62 105 LEU A O 1
ATOM 882 N N . ASP A 1 106 ? -3.035 -1.582 -9.608 1.00 85.56 106 ASP A N 1
ATOM 883 C CA . ASP A 1 106 ? -2.862 -2.979 -9.219 1.00 85.56 106 ASP A CA 1
ATOM 884 C C . ASP A 1 106 ? -1.370 -3.369 -9.172 1.00 85.56 106 ASP A C 1
ATOM 886 O O . ASP A 1 106 ? -0.513 -2.690 -9.755 1.00 85.56 106 ASP A O 1
ATOM 890 N N . GLU A 1 107 ? -1.043 -4.484 -8.516 1.00 86.69 107 GLU A N 1
ATOM 891 C CA . GLU A 1 107 ? 0.314 -5.031 -8.422 1.00 86.69 107 GLU A CA 1
ATOM 892 C C . GLU A 1 107 ? 0.948 -5.192 -9.813 1.00 86.69 107 GLU A C 1
ATOM 894 O O . GLU A 1 107 ? 2.099 -4.786 -10.038 1.00 86.69 107 GLU A O 1
ATOM 899 N N . ARG A 1 108 ? 0.201 -5.763 -10.765 1.00 87.12 108 ARG A N 1
ATOM 900 C CA . ARG A 1 108 ? 0.707 -6.015 -12.118 1.00 87.12 108 ARG A CA 1
ATOM 901 C C . ARG A 1 108 ? 0.974 -4.713 -12.862 1.00 87.12 108 ARG A C 1
ATOM 903 O O . ARG A 1 108 ? 2.052 -4.558 -13.439 1.00 87.12 108 ARG A O 1
ATOM 910 N N . SER A 1 109 ? 0.030 -3.777 -12.819 1.00 87.06 109 SER A N 1
ATOM 911 C CA . SER A 1 109 ? 0.156 -2.468 -13.466 1.00 87.06 109 SER A CA 1
ATOM 912 C C . SER A 1 109 ? 1.341 -1.690 -12.901 1.00 87.06 109 SER A C 1
ATOM 914 O O . SER A 1 109 ? 2.172 -1.198 -13.661 1.00 87.06 109 SER A O 1
ATOM 916 N N . ALA A 1 110 ? 1.503 -1.669 -11.576 1.00 87.62 110 ALA A N 1
ATOM 917 C CA . ALA A 1 110 ? 2.635 -1.028 -10.912 1.00 87.62 110 ALA A CA 1
ATOM 918 C C . ALA A 1 110 ? 3.986 -1.631 -11.344 1.00 87.62 110 ALA A C 1
ATOM 920 O O . ALA A 1 110 ? 4.962 -0.905 -11.564 1.00 87.62 110 ALA A O 1
ATOM 921 N N . ARG A 1 111 ? 4.049 -2.957 -11.520 1.00 88.25 111 ARG A N 1
ATOM 922 C CA . ARG A 1 111 ? 5.253 -3.644 -12.007 1.00 88.25 111 ARG A CA 1
ATOM 923 C C . ARG A 1 111 ? 5.558 -3.317 -13.468 1.00 88.25 111 ARG A C 1
ATOM 925 O O . ARG A 1 111 ? 6.712 -3.024 -13.775 1.00 88.25 111 ARG A O 1
ATOM 932 N N . ILE A 1 112 ? 4.557 -3.374 -14.347 1.00 90.88 112 ILE A N 1
ATOM 933 C CA . ILE A 1 112 ? 4.717 -3.086 -15.781 1.00 90.88 112 ILE A CA 1
ATOM 934 C C . ILE A 1 112 ? 5.157 -1.637 -15.978 1.00 90.88 112 ILE A C 1
ATOM 936 O O . ILE A 1 112 ? 6.165 -1.401 -16.637 1.00 90.88 112 ILE A O 1
ATOM 940 N N . LEU A 1 113 ? 4.474 -0.682 -15.341 1.00 89.62 113 LEU A N 1
ATOM 941 C CA . LEU A 1 113 ? 4.828 0.737 -15.414 1.00 89.62 113 LEU A CA 1
ATOM 942 C C . LEU A 1 113 ? 6.253 0.992 -14.916 1.00 89.62 113 LEU A C 1
ATOM 944 O O . LEU A 1 113 ? 7.005 1.720 -15.554 1.00 89.62 113 LEU A O 1
ATOM 948 N N . GLY A 1 114 ? 6.661 0.342 -13.822 1.00 87.50 114 GLY A N 1
ATOM 949 C CA . GLY A 1 114 ? 8.028 0.459 -13.320 1.00 87.50 114 GLY A CA 1
ATOM 950 C C . GLY A 1 114 ? 9.089 -0.064 -14.298 1.00 87.50 114 GLY A C 1
ATOM 951 O O . GLY A 1 114 ? 10.165 0.522 -14.385 1.00 87.50 114 GLY A O 1
ATOM 952 N N . ILE A 1 115 ? 8.802 -1.141 -15.038 1.00 91.12 115 ILE A N 1
ATOM 953 C CA . ILE A 1 115 ? 9.710 -1.680 -16.065 1.00 91.12 115 ILE A CA 1
ATOM 954 C C . ILE A 1 115 ? 9.742 -0.763 -17.290 1.00 91.12 115 ILE A C 1
ATOM 956 O O . ILE A 1 115 ? 10.826 -0.433 -17.763 1.00 91.12 115 ILE A O 1
ATOM 960 N N . LEU A 1 116 ? 8.580 -0.312 -17.768 1.00 92.94 116 LEU A N 1
ATOM 961 C CA . LEU A 1 116 ? 8.482 0.606 -18.906 1.00 92.94 116 LEU A CA 1
ATOM 962 C C . LEU A 1 116 ? 9.226 1.915 -18.642 1.00 92.94 116 LEU A C 1
ATOM 964 O O . LEU A 1 116 ? 9.971 2.375 -19.501 1.00 92.94 116 LEU A O 1
ATOM 968 N N . ALA A 1 117 ? 9.103 2.466 -17.434 1.00 90.19 117 ALA A N 1
ATOM 969 C CA . ALA A 1 117 ? 9.854 3.648 -17.028 1.00 90.19 117 ALA A CA 1
ATOM 970 C C . ALA A 1 117 ? 11.375 3.413 -17.078 1.00 90.19 117 ALA A C 1
ATOM 972 O O . ALA A 1 117 ? 12.118 4.288 -17.508 1.00 90.19 117 ALA A O 1
ATOM 973 N N . CYS A 1 118 ? 11.860 2.229 -16.687 1.00 91.94 118 CYS A N 1
ATOM 974 C CA . CYS A 1 118 ? 13.282 1.902 -16.830 1.00 91.94 118 CYS A CA 1
ATOM 975 C C . CYS A 1 118 ? 13.717 1.818 -18.294 1.00 91.94 118 CYS A C 1
ATOM 977 O O . CYS A 1 118 ? 14.785 2.322 -18.629 1.00 91.94 118 CYS A O 1
ATOM 979 N N . ILE A 1 119 ? 12.900 1.205 -19.154 1.00 93.25 119 ILE A N 1
ATOM 980 C CA . ILE A 1 119 ? 13.189 1.114 -20.590 1.00 93.25 119 ILE A CA 1
ATOM 981 C C . ILE A 1 119 ? 13.253 2.516 -21.202 1.00 93.25 119 ILE A C 1
ATOM 983 O O . ILE A 1 119 ? 14.207 2.802 -21.913 1.00 93.25 119 ILE A O 1
ATOM 987 N N . GLN A 1 120 ? 12.318 3.411 -20.866 1.00 93.62 120 GLN A N 1
ATOM 988 C CA . GLN A 1 120 ? 12.336 4.791 -21.363 1.00 93.62 120 GLN A CA 1
ATOM 989 C C . GLN A 1 120 ? 13.585 5.571 -20.948 1.00 93.62 120 GLN A C 1
ATOM 991 O O . GLN A 1 120 ? 14.108 6.347 -21.740 1.00 93.62 120 GLN A O 1
ATOM 996 N N . VAL A 1 121 ? 14.089 5.370 -19.727 1.00 93.00 121 VAL A N 1
ATOM 997 C CA . VAL A 1 121 ? 15.337 6.018 -19.294 1.00 93.00 121 VAL A CA 1
ATOM 998 C C . VAL A 1 121 ? 16.524 5.538 -20.133 1.00 93.00 121 VAL A C 1
ATOM 1000 O O . VAL A 1 121 ? 17.364 6.348 -20.520 1.00 93.00 121 VAL A O 1
ATOM 1003 N N . ILE A 1 122 ? 16.587 4.238 -20.434 1.00 93.69 122 ILE A N 1
ATOM 1004 C CA . ILE A 1 122 ? 17.645 3.665 -21.277 1.00 93.69 122 ILE A CA 1
ATOM 1005 C C . ILE A 1 122 ? 17.522 4.178 -22.716 1.00 93.69 122 ILE A C 1
ATOM 1007 O O . ILE A 1 122 ? 18.517 4.605 -23.293 1.00 93.69 122 ILE A O 1
ATOM 1011 N N . ASP A 1 123 ? 16.313 4.171 -23.272 1.00 93.25 123 ASP A N 1
ATOM 1012 C CA . ASP A 1 123 ? 16.023 4.631 -24.632 1.00 93.25 123 ASP A CA 1
ATOM 1013 C C . ASP A 1 123 ? 16.381 6.114 -24.820 1.00 93.25 123 ASP A C 1
ATOM 1015 O O . ASP A 1 123 ? 17.128 6.474 -25.729 1.00 93.25 123 ASP A O 1
ATOM 1019 N N . GLY A 1 124 ? 15.962 6.970 -23.881 1.00 92.38 124 GLY A N 1
ATOM 1020 C CA . GLY A 1 124 ? 16.314 8.390 -23.889 1.00 92.38 124 GLY A CA 1
ATOM 1021 C C . GLY A 1 124 ? 17.823 8.634 -23.788 1.00 92.38 124 GLY A C 1
ATOM 1022 O O . GLY A 1 124 ? 18.357 9.507 -24.474 1.00 92.38 124 GLY A O 1
ATOM 1023 N N . TYR A 1 125 ? 18.535 7.838 -22.984 1.00 93.25 125 TYR A N 1
ATOM 1024 C CA . TYR A 1 125 ? 19.993 7.915 -22.901 1.00 93.25 125 TYR A CA 1
ATOM 1025 C C . TYR A 1 125 ? 20.668 7.506 -24.219 1.00 93.25 125 TYR A C 1
ATOM 1027 O O . TYR A 1 125 ? 21.531 8.232 -24.711 1.00 93.25 125 TYR A O 1
ATOM 1035 N N . LEU A 1 126 ? 20.251 6.388 -24.824 1.00 92.25 126 LEU A N 1
ATOM 1036 C CA . LEU A 1 126 ? 20.795 5.917 -26.102 1.00 92.25 126 LEU A CA 1
ATOM 1037 C C . LEU A 1 126 ? 20.564 6.931 -27.226 1.00 92.25 126 LEU A C 1
ATOM 1039 O O . LEU A 1 126 ? 21.503 7.247 -27.957 1.00 92.25 126 LEU A O 1
ATOM 1043 N N . GLY A 1 127 ? 19.358 7.498 -27.324 1.00 90.94 127 GLY A N 1
ATOM 1044 C CA . GLY A 1 127 ? 19.053 8.555 -28.292 1.00 90.94 127 GLY A CA 1
ATOM 1045 C C . GLY A 1 127 ? 19.952 9.783 -28.123 1.00 90.94 127 GLY A C 1
ATOM 1046 O O . GLY A 1 127 ? 20.454 10.329 -29.109 1.00 90.94 127 GLY A O 1
ATOM 1047 N N . SER A 1 128 ? 20.232 10.178 -26.876 1.00 90.00 128 SER A N 1
ATOM 1048 C CA . SER A 1 128 ? 21.160 11.275 -26.581 1.00 90.00 128 SER A CA 1
ATOM 1049 C C . SER A 1 128 ? 22.596 10.967 -27.024 1.00 90.00 128 SER A C 1
ATOM 1051 O O . SER A 1 128 ? 23.243 11.831 -27.613 1.00 90.00 128 SER A O 1
ATOM 1053 N N . VAL A 1 129 ? 23.107 9.760 -26.762 1.00 90.88 129 VAL A N 1
ATOM 1054 C CA . VAL A 1 129 ? 24.483 9.365 -27.129 1.00 90.88 129 VAL A CA 1
ATOM 1055 C C . VAL A 1 129 ? 24.654 9.265 -28.646 1.00 90.88 129 VAL A C 1
ATOM 1057 O O . VAL A 1 129 ? 25.653 9.739 -29.191 1.00 90.88 129 VAL A O 1
ATOM 1060 N N . ILE A 1 130 ? 23.669 8.692 -29.344 1.00 88.19 130 ILE A N 1
ATOM 1061 C CA . ILE A 1 130 ? 23.673 8.611 -30.812 1.00 88.19 130 ILE A CA 1
ATOM 1062 C C . ILE A 1 130 ? 23.705 10.015 -31.413 1.00 88.19 130 ILE A C 1
ATOM 1064 O O . ILE A 1 130 ? 24.519 10.285 -32.293 1.00 88.19 130 ILE A O 1
ATOM 1068 N N . SER A 1 131 ? 22.871 10.920 -30.895 1.00 84.88 131 SER A N 1
ATOM 1069 C CA . SER A 1 131 ? 22.828 12.308 -31.363 1.00 84.88 131 SER A CA 1
ATOM 1070 C C . SER A 1 131 ? 24.189 12.993 -31.209 1.00 84.88 131 SER A C 1
ATOM 1072 O O . SER A 1 131 ? 24.672 13.600 -32.158 1.00 84.88 131 SER A O 1
ATOM 1074 N N . GLN A 1 132 ? 24.854 12.823 -30.060 1.00 85.31 132 GLN A N 1
ATOM 1075 C CA . GLN A 1 132 ? 26.200 13.366 -29.831 1.00 85.31 132 GLN A CA 1
ATOM 1076 C C . GLN A 1 132 ? 27.248 12.776 -30.782 1.00 85.31 132 GLN A C 1
ATOM 1078 O O . GLN A 1 132 ? 28.115 13.501 -31.261 1.00 85.31 132 GLN A O 1
ATOM 1083 N N . THR A 1 133 ? 27.161 11.477 -31.079 1.00 84.94 133 THR A N 1
ATOM 1084 C CA . THR A 1 133 ? 28.125 10.802 -31.962 1.00 84.94 133 THR A CA 1
ATOM 1085 C C . THR A 1 133 ? 27.974 11.267 -33.410 1.00 84.94 133 THR A C 1
ATOM 1087 O O . THR A 1 133 ? 28.977 11.475 -34.085 1.00 84.94 133 THR A O 1
ATOM 1090 N N . ILE A 1 134 ? 26.741 11.486 -33.883 1.00 78.88 134 ILE A N 1
ATOM 1091 C CA . ILE A 1 134 ? 26.492 12.048 -35.219 1.00 78.88 134 ILE A CA 1
ATOM 1092 C C . ILE A 1 134 ? 27.030 13.476 -35.307 1.00 78.88 134 ILE A C 1
ATOM 1094 O O . ILE A 1 134 ? 27.670 13.805 -36.297 1.00 78.88 134 ILE A O 1
ATOM 1098 N N . THR A 1 135 ? 26.807 14.311 -34.286 1.00 76.00 135 THR A N 1
ATOM 1099 C CA . THR A 1 135 ? 27.343 15.680 -34.269 1.00 76.00 135 THR A CA 1
ATOM 1100 C C . THR A 1 135 ? 28.868 15.688 -34.308 1.00 76.00 135 THR A C 1
ATOM 1102 O O . THR A 1 135 ? 29.436 16.406 -35.118 1.00 76.00 135 THR A O 1
ATOM 1105 N N . PHE A 1 136 ? 29.533 14.846 -33.512 1.00 73.50 136 PHE A N 1
ATOM 1106 C CA . PHE A 1 136 ? 30.995 14.760 -33.532 1.00 73.50 136 PHE A CA 1
ATOM 1107 C C . PHE A 1 136 ? 31.527 14.259 -34.881 1.00 73.50 136 PHE A C 1
ATOM 1109 O O . PHE A 1 136 ? 32.454 14.840 -35.430 1.00 73.50 136 PHE A O 1
ATOM 1116 N N . ALA A 1 137 ? 30.902 13.224 -35.454 1.00 71.81 137 ALA A N 1
ATOM 1117 C CA . ALA A 1 137 ? 31.268 12.733 -36.779 1.00 71.81 137 ALA A CA 1
ATOM 1118 C C . ALA A 1 137 ? 31.000 13.767 -37.885 1.00 71.81 137 ALA A C 1
ATOM 1120 O O . ALA A 1 137 ? 31.707 13.769 -38.882 1.00 71.81 137 ALA A O 1
ATOM 1121 N N . ALA A 1 138 ? 29.994 14.630 -37.733 1.00 70.31 138 ALA A N 1
ATOM 1122 C CA . ALA A 1 138 ? 29.698 15.693 -38.688 1.00 70.31 138 ALA A CA 1
ATOM 1123 C C . ALA A 1 138 ? 30.669 16.883 -38.592 1.00 70.31 138 ALA A C 1
ATOM 1125 O O . ALA A 1 138 ? 30.879 17.540 -39.601 1.00 70.31 138 ALA A O 1
ATOM 1126 N N . ASP A 1 139 ? 31.255 17.153 -37.420 1.00 67.12 139 ASP A N 1
ATOM 1127 C CA . ASP A 1 139 ? 32.233 18.237 -37.230 1.00 67.12 139 ASP A CA 1
ATOM 1128 C C . ASP A 1 139 ? 33.653 17.866 -37.714 1.00 67.12 139 ASP A C 1
ATOM 1130 O O . ASP A 1 139 ? 34.501 18.744 -37.875 1.00 67.12 139 ASP A O 1
ATOM 1134 N N . GLU A 1 140 ? 33.936 16.576 -37.928 1.00 60.97 140 GLU A N 1
ATOM 1135 C CA . GLU A 1 140 ? 35.264 16.065 -38.310 1.00 60.97 140 GLU A CA 1
ATOM 1136 C C . GLU A 1 140 ? 35.449 15.882 -39.838 1.00 60.97 140 GLU A C 1
ATOM 1138 O O . GLU A 1 140 ? 36.550 15.553 -40.286 1.00 60.97 140 GLU A O 1
ATOM 1143 N N . PHE A 1 141 ? 34.405 16.140 -40.642 1.00 51.34 141 PHE A N 1
ATOM 1144 C CA . PHE A 1 141 ? 34.412 16.145 -42.119 1.00 51.34 141 PHE A CA 1
ATOM 1145 C C . PHE A 1 141 ? 34.019 17.512 -42.689 1.00 51.34 141 PHE A C 1
ATOM 1147 O O . PHE A 1 141 ? 34.520 17.840 -43.790 1.00 51.34 141 PHE A O 1
#

Nearest PDB structures (foldseek):
  5zch-assembly2_D  TM=4.586E-01  e=1.175E-01  Oryza sativa Japonica Group
  3njo-assembly1_A  TM=4.639E-01  e=1.175E-01  Arabidopsis thaliana
  7z1r-assembly1_D000  TM=5.012E-01  e=2.903E-01  Solanum lycopersicum
  4ryv-assembly1_A  TM=4.678E-01  e=6.404E-01  Lupinus luteus
  3k3k-assembly2_A-2  TM=4.994E-01  e=9.512E-01  Arabidopsis thaliana

Sequence (141 aa):
MFKRDKYLKITKTLDDEGLAALREPRNDLVAEKFVGEDKYELLHGPFSKYERHISVRNESEGVNRVVESFSWRLSIPFWGIFFSFLIGKALPKRSKPWWSPPDRLDERSARILGILACIQVIDGYLGSVISQTITFAADEF

Mean predicted aligned error: 7.22 Å

Solvent-accessible surface area (backbone atoms only — not comparable to full-atom values): 7927 Å² total; per-residue (Å²): 143,78,85,59,79,43,77,50,77,48,78,48,78,33,39,66,66,56,47,53,62,65,69,50,65,49,78,50,71,41,31,41,37,78,76,55,90,58,29,31,36,66,66,46,23,41,41,76,41,43,39,38,39,54,48,80,42,82,75,51,94,71,36,32,40,34,36,42,37,38,42,36,27,64,36,30,57,88,58,29,70,62,53,48,54,56,48,65,68,41,66,82,63,84,47,72,55,92,87,53,68,95,64,71,48,38,34,65,56,34,30,51,52,37,51,52,54,52,51,49,55,53,52,56,49,50,54,52,53,52,54,53,51,52,53,54,60,62,74,78,110

Secondary structure (DSSP, 8-state):
-----EEEEEEEEE-HHHHHHHHSPPBSSSEEEEEETTEEEEEESSEEEEEEEEEEEEEETTEEEEEEEEEEEE--STTHHHHHHHHHHHGGG-S--TTS-SSPPPHHHHHHHHHHHHHHHHHHHHHHHHHHHHHHHHH--